Protein AF-A0A9D6YK71-F1 (afdb_monomer_lite)

Structure (mmCIF, N/CA/C/O backbone):
data_AF-A0A9D6YK71-F1
#
_entry.id   AF-A0A9D6YK71-F1
#
loop_
_atom_site.group_PDB
_atom_site.id
_atom_site.type_symbol
_atom_site.label_atom_id
_atom_site.label_alt_id
_atom_site.label_comp_id
_atom_site.label_asym_id
_atom_site.label_entity_id
_atom_site.label_seq_id
_atom_site.pdbx_PDB_ins_code
_atom_site.Cartn_x
_atom_site.Cartn_y
_atom_site.Cartn_z
_atom_site.occupancy
_atom_site.B_iso_or_equiv
_atom_site.auth_seq_id
_atom_site.auth_comp_id
_atom_site.auth_asym_id
_atom_site.auth_atom_id
_atom_site.pdbx_PDB_model_num
ATOM 1 N N . ALA A 1 1 ? 10.858 5.391 -23.084 1.00 64.81 1 ALA A N 1
ATOM 2 C CA . ALA A 1 1 ? 10.286 5.946 -21.837 1.00 64.81 1 ALA A CA 1
ATOM 3 C C . ALA A 1 1 ? 10.709 5.060 -20.668 1.00 64.81 1 ALA A C 1
ATOM 5 O O . ALA A 1 1 ? 10.900 3.875 -20.894 1.00 64.81 1 ALA A O 1
ATOM 6 N N . ALA A 1 2 ? 10.873 5.602 -19.459 1.00 88.44 2 ALA A N 1
ATOM 7 C CA . ALA A 1 2 ? 11.442 4.872 -18.317 1.00 88.44 2 ALA A CA 1
ATOM 8 C C . ALA A 1 2 ? 1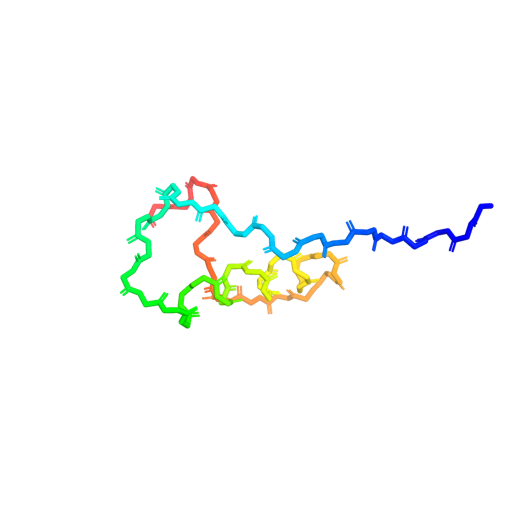0.528 3.785 -17.696 1.00 88.44 2 ALA A C 1
ATOM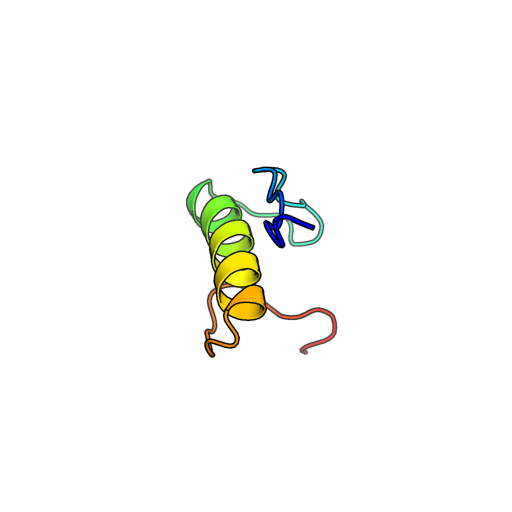 10 O O . ALA A 1 2 ? 10.985 3.046 -16.836 1.00 88.44 2 ALA A O 1
ATOM 11 N N . GLY A 1 3 ? 9.256 3.673 -18.109 1.00 93.12 3 GLY A N 1
ATOM 12 C CA . GLY A 1 3 ? 8.372 2.540 -17.773 1.00 93.12 3 GLY A CA 1
ATOM 13 C C . GLY A 1 3 ? 7.918 2.423 -16.311 1.00 93.12 3 GLY A C 1
ATOM 14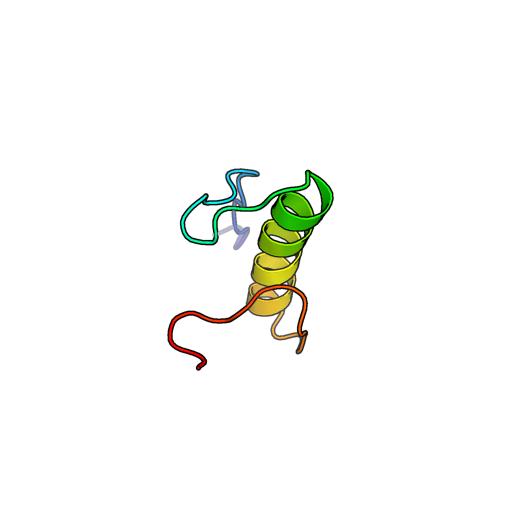 O O . GLY A 1 3 ? 7.201 1.486 -15.984 1.00 93.12 3 GLY A O 1
ATOM 15 N N . ALA A 1 4 ? 8.312 3.349 -15.436 1.00 94.19 4 ALA A N 1
ATOM 16 C CA . ALA A 1 4 ? 7.942 3.319 -14.026 1.00 94.19 4 ALA A CA 1
ATOM 17 C C . ALA A 1 4 ? 6.472 3.713 -13.801 1.00 94.19 4 ALA A C 1
ATOM 19 O O . ALA A 1 4 ? 5.985 4.692 -14.370 1.00 94.19 4 ALA A O 1
ATOM 20 N N . THR A 1 5 ? 5.803 2.993 -12.900 1.00 95.44 5 THR A N 1
ATOM 21 C CA . THR A 1 5 ? 4.468 3.334 -12.397 1.00 95.44 5 THR A CA 1
ATOM 22 C C . THR A 1 5 ? 4.602 4.140 -11.110 1.00 95.44 5 THR A C 1
ATOM 24 O O . THR A 1 5 ? 5.214 3.684 -10.145 1.00 95.44 5 THR A O 1
ATOM 27 N N . ILE A 1 6 ? 4.012 5.335 -11.069 1.00 94.38 6 ILE A N 1
ATOM 28 C CA . ILE A 1 6 ? 3.937 6.141 -9.846 1.00 94.38 6 ILE A CA 1
ATOM 29 C C . ILE A 1 6 ? 2.719 5.696 -9.042 1.00 94.38 6 ILE A C 1
ATOM 31 O O . ILE A 1 6 ? 1.587 5.825 -9.505 1.00 94.38 6 ILE A O 1
ATOM 35 N N . PHE A 1 7 ? 2.958 5.187 -7.834 1.00 93.88 7 PHE A N 1
ATOM 36 C CA . PHE A 1 7 ? 1.917 4.642 -6.968 1.00 93.88 7 PHE A CA 1
ATOM 37 C C . PHE A 1 7 ? 1.785 5.481 -5.683 1.00 93.88 7 PHE A C 1
ATOM 39 O O . PHE A 1 7 ? 2.476 5.211 -4.700 1.00 93.88 7 PHE A O 1
ATOM 46 N N . PRO A 1 8 ? 0.937 6.525 -5.657 1.00 94.06 8 PRO A N 1
ATOM 47 C CA . PRO A 1 8 ? 0.754 7.328 -4.455 1.00 94.06 8 PRO A CA 1
ATOM 48 C C . PRO A 1 8 ? 0.049 6.520 -3.358 1.00 94.06 8 PRO A C 1
ATOM 50 O O . PRO A 1 8 ? -0.880 5.753 -3.624 1.00 94.06 8 PRO A O 1
ATOM 53 N N . ALA A 1 9 ? 0.454 6.730 -2.104 1.00 91.94 9 ALA A N 1
ATOM 54 C CA . ALA A 1 9 ? -0.148 6.101 -0.929 1.00 91.94 9 ALA A CA 1
ATOM 55 C C . ALA A 1 9 ? -1.498 6.752 -0.553 1.00 91.94 9 ALA A C 1
ATOM 57 O 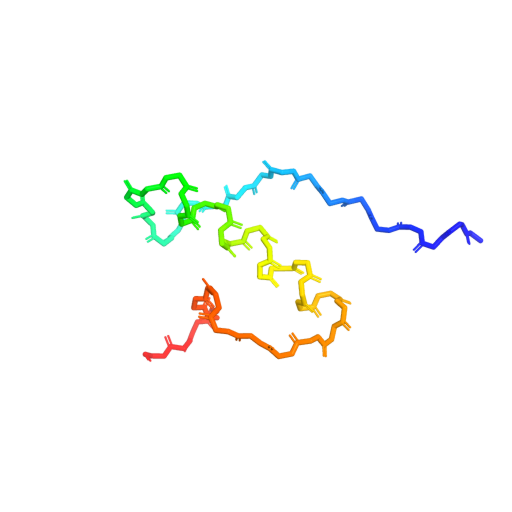O . ALA A 1 9 ? -1.673 7.269 0.547 1.00 91.94 9 ALA A O 1
ATOM 58 N N . CYS A 1 10 ? -2.453 6.741 -1.487 1.00 92.56 10 CYS A N 1
ATOM 59 C CA . CYS A 1 10 ? -3.786 7.334 -1.346 1.00 92.56 10 CYS A CA 1
ATOM 60 C C . CYS A 1 10 ? -4.875 6.240 -1.370 1.00 92.56 10 CYS A C 1
ATOM 62 O O . CYS A 1 10 ? -5.553 6.068 -2.390 1.00 92.56 10 CYS A O 1
ATOM 64 N N . PRO A 1 11 ? -5.032 5.449 -0.289 1.00 89.50 11 PRO A N 1
ATOM 65 C CA . PRO A 1 11 ? -6.080 4.435 -0.198 1.00 89.50 11 PRO A CA 1
ATOM 66 C C . PRO A 1 11 ? -7.475 5.075 -0.165 1.00 89.50 11 PRO A C 1
ATOM 68 O O . PRO A 1 11 ? -7.666 6.169 0.363 1.00 89.50 11 PRO A O 1
ATOM 71 N N . GLY A 1 12 ? -8.465 4.383 -0.734 1.00 88.38 12 GLY A N 1
ATOM 72 C CA . GLY A 1 12 ? -9.848 4.856 -0.737 1.00 88.38 12 GLY A CA 1
ATOM 73 C C . GLY A 1 12 ? -10.657 4.352 0.461 1.00 88.38 12 GLY A C 1
ATOM 74 O O . GLY A 1 12 ? -10.344 3.333 1.074 1.00 88.38 12 GLY A O 1
ATOM 75 N N . PHE A 1 13 ? -11.745 5.063 0.761 1.00 91.56 13 PHE A N 1
ATOM 76 C CA . PHE A 1 13 ? -12.614 4.812 1.920 1.00 91.56 13 PHE A CA 1
ATOM 77 C C . PHE A 1 13 ? -13.965 4.178 1.552 1.00 91.56 13 PHE A C 1
ATOM 79 O O . PHE A 1 13 ? -14.839 4.039 2.403 1.00 91.56 13 PHE A O 1
ATOM 86 N N . TYR A 1 14 ? -14.145 3.759 0.296 1.00 88.12 14 TYR A N 1
ATOM 87 C CA . TYR A 1 14 ? -15.375 3.128 -0.204 1.00 88.12 14 TYR A CA 1
ATOM 88 C C . TYR A 1 14 ? -15.714 1.823 0.537 1.00 88.12 14 TYR A C 1
ATOM 90 O O . TYR A 1 14 ? -16.886 1.489 0.681 1.00 88.12 14 TYR A O 1
ATOM 98 N N . HIS A 1 15 ? -14.702 1.162 1.106 1.00 85.75 15 HIS A N 1
ATOM 99 C CA . HIS A 1 15 ? -14.838 -0.034 1.946 1.00 85.75 15 HIS A CA 1
ATOM 100 C C . HIS A 1 15 ? -15.011 0.252 3.442 1.00 85.75 15 HIS A C 1
ATOM 102 O O . HIS A 1 15 ? -15.076 -0.683 4.229 1.00 85.75 15 HIS A O 1
ATOM 108 N N . ARG A 1 16 ? -15.047 1.530 3.848 1.00 90.31 16 ARG A N 1
ATOM 109 C CA . ARG A 1 16 ? -15.134 1.977 5.252 1.00 90.31 16 ARG A CA 1
ATOM 110 C C . ARG A 1 16 ? -14.159 1.236 6.190 1.00 90.31 16 ARG A C 1
ATOM 112 O O . ARG A 1 16 ? -14.610 0.605 7.149 1.00 90.31 16 ARG A O 1
ATOM 119 N N . PRO A 1 17 ? -12.841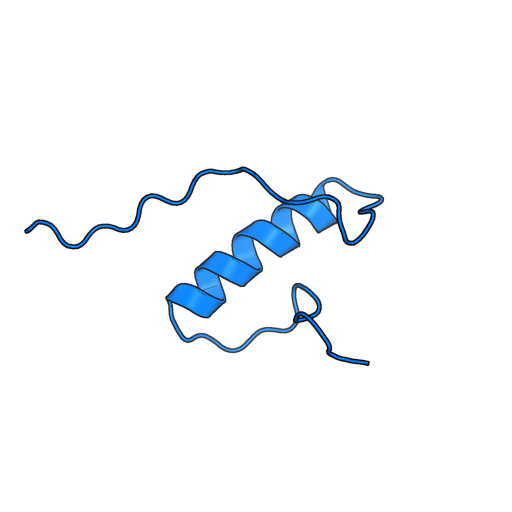 1.311 5.933 1.00 92.00 17 PRO A N 1
ATOM 120 C CA . PRO A 1 17 ? -11.858 0.633 6.766 1.00 92.00 17 PRO A CA 1
ATOM 121 C C . PRO A 1 17 ? -11.931 1.124 8.218 1.00 92.00 17 PRO A C 1
ATOM 123 O O . PRO A 1 17 ? -12.104 2.317 8.466 1.00 92.00 17 PRO A O 1
ATOM 126 N N . GLN A 1 18 ? -11.810 0.199 9.162 1.00 95.94 18 GLN A N 1
ATOM 127 C CA . GLN A 1 18 ? -11.844 0.441 10.606 1.00 95.94 18 GLN A CA 1
ATOM 128 C C . GLN A 1 18 ? -10.439 0.554 11.206 1.00 95.94 18 GLN A C 1
ATOM 130 O O . GLN A 1 18 ? -10.274 1.067 12.311 1.00 95.94 18 GLN A O 1
ATOM 135 N N . THR A 1 19 ? -9.423 0.079 10.481 1.00 96.06 19 THR A N 1
ATOM 136 C CA . THR A 1 19 ? -8.038 0.003 10.958 1.00 96.06 19 THR A CA 1
ATOM 137 C C . THR A 1 19 ? -7.045 0.560 9.940 1.00 96.06 19 THR A C 1
ATOM 139 O O . THR A 1 19 ? -7.304 0.602 8.732 1.00 96.06 19 THR A O 1
ATOM 142 N N . LEU A 1 20 ? -5.870 0.978 10.419 1.00 94.69 20 LEU A N 1
ATOM 143 C CA . LEU A 1 20 ? -4.774 1.403 9.546 1.00 94.69 20 LEU A CA 1
ATOM 144 C C . LEU A 1 20 ? -4.268 0.232 8.691 1.00 94.69 20 LEU A C 1
ATOM 146 O O . LEU A 1 20 ? -3.926 0.403 7.521 1.00 94.69 20 LEU A O 1
ATOM 150 N N . GLU A 1 21 ? -4.280 -0.974 9.250 1.00 95.69 21 GLU A N 1
ATOM 151 C CA . GLU A 1 21 ? -3.896 -2.205 8.572 1.00 95.69 21 GLU A CA 1
ATOM 152 C C . GLU A 1 21 ? -4.801 -2.506 7.369 1.00 95.69 21 GLU A C 1
ATOM 154 O O . GLU A 1 21 ? -4.329 -3.037 6.364 1.00 95.69 21 GLU A O 1
ATOM 159 N N . GLU A 1 22 ? -6.087 -2.151 7.425 1.00 93.81 22 GLU A N 1
ATOM 160 C CA . GLU A 1 22 ? -7.005 -2.267 6.284 1.00 93.81 22 GLU A CA 1
ATOM 161 C C . GLU A 1 22 ? -6.691 -1.263 5.169 1.00 93.81 22 GLU A C 1
ATOM 163 O O . GLU A 1 22 ? -6.763 -1.613 3.988 1.00 93.81 22 GLU A O 1
ATOM 168 N N . LEU A 1 23 ? -6.278 -0.040 5.514 1.00 93.81 23 LEU A N 1
ATOM 169 C CA . LEU A 1 23 ? -5.792 0.937 4.532 1.00 93.81 23 LEU A CA 1
ATOM 170 C C . LEU A 1 23 ? -4.501 0.448 3.862 1.00 93.81 23 LEU A C 1
ATOM 172 O O . LEU A 1 23 ? -4.380 0.500 2.634 1.00 93.81 23 LEU A O 1
ATOM 176 N N . ALA A 1 24 ? -3.563 -0.086 4.648 1.00 94.31 24 ALA A N 1
ATOM 177 C CA . ALA A 1 24 ? -2.324 -0.663 4.133 1.00 94.31 24 ALA A CA 1
ATOM 178 C C . ALA A 1 24 ? -2.596 -1.873 3.223 1.00 94.31 24 ALA A C 1
ATOM 180 O O . ALA A 1 24 ? -2.021 -1.970 2.138 1.00 94.31 24 ALA A O 1
ATOM 181 N N . ARG A 1 25 ? -3.525 -2.760 3.607 1.00 94.44 25 ARG A N 1
ATOM 182 C CA . ARG A 1 25 ? -3.937 -3.916 2.794 1.00 94.44 25 ARG A CA 1
ATOM 183 C C . ARG A 1 25 ? -4.501 -3.522 1.433 1.00 94.44 25 ARG A C 1
ATOM 185 O O . ARG A 1 25 ? -4.177 -4.182 0.447 1.00 94.44 25 ARG A O 1
ATOM 192 N N . GLN A 1 26 ? -5.286 -2.448 1.353 1.00 92.19 26 GLN A N 1
ATOM 193 C CA . GLN A 1 26 ? -5.770 -1.934 0.068 1.00 92.19 26 GLN A CA 1
ATOM 194 C C . GLN A 1 26 ? -4.624 -1.474 -0.839 1.00 92.19 26 GLN A C 1
ATOM 196 O O . GLN A 1 26 ? -4.630 -1.774 -2.033 1.00 92.19 26 GLN A O 1
ATOM 201 N N . LEU A 1 27 ? -3.641 -0.756 -0.285 1.00 94.00 27 LEU A N 1
ATOM 202 C CA . LEU A 1 27 ? -2.491 -0.276 -1.050 1.00 94.00 27 LEU A CA 1
ATOM 203 C C . LEU A 1 27 ? -1.640 -1.442 -1.565 1.00 94.00 27 LEU A C 1
ATOM 205 O O . LEU A 1 27 ? -1.362 -1.522 -2.760 1.00 94.00 27 LEU A O 1
ATOM 209 N N . VAL A 1 28 ? -1.275 -2.362 -0.668 1.00 95.25 28 VAL A N 1
ATOM 210 C CA . VAL A 1 28 ? -0.473 -3.547 -1.003 1.00 95.25 28 VAL A CA 1
ATOM 211 C C . VAL A 1 28 ? -1.198 -4.416 -2.023 1.00 95.25 28 VAL A C 1
ATOM 213 O O . VAL A 1 28 ? -0.573 -4.851 -2.982 1.00 95.25 28 VAL A O 1
ATOM 216 N N . GLY A 1 29 ? -2.509 -4.619 -1.867 1.00 94.56 29 GLY A N 1
ATOM 217 C CA . GLY A 1 29 ? -3.306 -5.375 -2.830 1.00 94.56 29 GLY A CA 1
ATOM 218 C C . GLY A 1 29 ? -3.176 -4.823 -4.249 1.00 94.56 29 GLY A C 1
ATOM 219 O O . GLY A 1 29 ? -2.789 -5.545 -5.155 1.00 94.56 29 GLY A O 1
ATOM 220 N N . ARG A 1 30 ? -3.349 -3.510 -4.432 1.00 93.25 30 ARG A N 1
ATOM 221 C CA . ARG A 1 30 ? -3.206 -2.897 -5.762 1.00 93.25 30 ARG A CA 1
ATOM 222 C C . ARG A 1 30 ? -1.787 -2.992 -6.338 1.00 93.25 30 ARG A C 1
ATOM 224 O O . ARG A 1 30 ? -1.633 -3.047 -7.555 1.00 93.25 30 ARG A O 1
ATOM 231 N N . ILE A 1 31 ? -0.756 -2.995 -5.490 1.00 95.69 31 ILE A N 1
ATOM 232 C CA . ILE A 1 31 ? 0.630 -3.228 -5.927 1.00 95.69 31 ILE A CA 1
ATOM 233 C C . ILE A 1 31 ? 0.788 -4.672 -6.416 1.00 95.69 31 ILE A C 1
ATOM 235 O O . ILE A 1 31 ? 1.365 -4.891 -7.476 1.00 95.69 31 ILE A O 1
ATOM 239 N N . LEU A 1 32 ? 0.251 -5.648 -5.680 1.00 96.31 32 LEU A N 1
ATOM 240 C CA . LEU A 1 32 ? 0.287 -7.059 -6.074 1.00 96.31 32 LEU A CA 1
ATOM 241 C C . LEU A 1 32 ? -0.499 -7.313 -7.367 1.00 96.31 32 LEU A C 1
ATOM 243 O O . LEU A 1 32 ? 0.023 -7.989 -8.251 1.00 96.31 32 LEU A O 1
ATOM 247 N N . ASP A 1 33 ? -1.677 -6.701 -7.525 1.00 94.50 33 ASP A N 1
ATOM 248 C CA . ASP A 1 33 ? -2.446 -6.734 -8.776 1.00 94.50 33 ASP A CA 1
ATOM 249 C C . ASP A 1 33 ? -1.617 -6.181 -9.953 1.00 94.50 33 ASP A C 1
ATOM 251 O O . ASP A 1 33 ? -1.588 -6.778 -11.028 1.00 94.50 33 ASP A O 1
ATOM 255 N N . HIS A 1 34 ? -0.889 -5.072 -9.755 1.00 94.69 34 HIS A N 1
ATOM 256 C CA . HIS A 1 34 ? -0.016 -4.500 -10.789 1.00 94.69 34 HIS A CA 1
ATOM 257 C C . HIS A 1 34 ? 1.155 -5.423 -11.161 1.00 94.69 34 HIS A C 1
ATOM 259 O O . HIS A 1 34 ? 1.606 -5.420 -12.305 1.00 94.69 34 HIS A O 1
ATOM 265 N N . LEU A 1 35 ? 1.632 -6.228 -10.209 1.00 96.50 35 LEU A N 1
ATOM 266 C CA . LEU A 1 35 ? 2.664 -7.245 -10.424 1.00 96.50 35 LEU A CA 1
ATOM 267 C C . LEU A 1 35 ? 2.105 -8.567 -10.986 1.00 96.50 35 LEU A C 1
ATOM 269 O O . LEU A 1 35 ? 2.887 -9.467 -11.284 1.00 96.50 35 LEU A O 1
ATOM 273 N N . GLY A 1 36 ? 0.781 -8.703 -11.130 1.00 95.94 36 GLY A N 1
ATOM 274 C CA . GLY A 1 36 ? 0.129 -9.932 -11.594 1.00 95.94 36 GLY A CA 1
ATOM 275 C C . GLY A 1 36 ? 0.137 -11.069 -10.567 1.00 95.94 36 GLY A C 1
ATOM 276 O O . GLY A 1 36 ? 0.040 -12.235 -10.944 1.00 95.94 36 GLY A O 1
ATOM 277 N N . LEU A 1 37 ? 0.281 -10.748 -9.279 1.00 96.94 37 LEU A N 1
ATOM 278 C CA . LEU A 1 37 ? 0.324 -11.726 -8.193 1.00 96.94 37 LEU A CA 1
ATOM 279 C C . LEU A 1 37 ? -1.064 -11.900 -7.573 1.00 96.94 37 LEU A C 1
ATOM 281 O O . LEU A 1 37 ? -1.682 -10.931 -7.139 1.00 96.94 37 LEU A O 1
ATOM 285 N N . GLU A 1 38 ? -1.543 -13.141 -7.481 1.00 95.00 38 GLU A N 1
ATOM 286 C CA . GLU A 1 38 ? -2.824 -13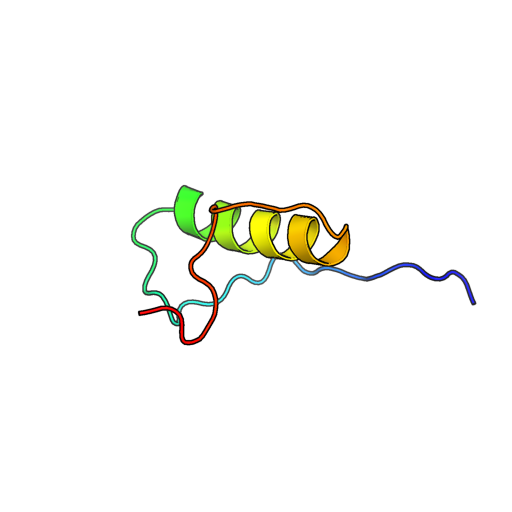.431 -6.832 1.00 95.00 38 GLU A CA 1
ATOM 287 C C . GLU A 1 38 ? -2.767 -13.182 -5.317 1.00 95.00 38 GLU A C 1
ATOM 289 O O . GLU A 1 38 ? -1.828 -13.586 -4.629 1.00 95.00 38 GLU A O 1
ATOM 294 N N . HIS A 1 39 ? -3.802 -12.539 -4.771 1.00 94.44 39 HIS A N 1
ATOM 295 C CA . HIS A 1 39 ? -3.932 -12.275 -3.339 1.00 94.44 39 HIS A CA 1
ATOM 296 C C . HIS A 1 39 ? -5.406 -12.111 -2.930 1.00 94.44 39 HIS A C 1
ATOM 298 O O . HIS A 1 39 ? -6.293 -11.973 -3.768 1.00 94.44 39 HIS A O 1
ATOM 304 N N . ARG A 1 40 ? -5.672 -12.097 -1.614 1.00 92.69 40 ARG A N 1
ATOM 305 C CA . ARG A 1 40 ? -7.009 -11.856 -1.018 1.00 92.69 40 ARG A CA 1
ATOM 306 C C . ARG A 1 40 ? -6.996 -10.747 0.044 1.00 92.69 40 ARG A C 1
ATOM 308 O O . ARG A 1 40 ? -7.724 -10.789 1.026 1.00 92.69 40 ARG A O 1
ATOM 315 N N . LEU A 1 41 ? -6.092 -9.779 -0.124 1.00 91.12 41 LEU A N 1
ATOM 316 C CA . LEU A 1 41 ? -5.847 -8.698 0.849 1.00 91.12 41 LEU A CA 1
ATOM 317 C C . LEU A 1 41 ? -6.926 -7.607 0.858 1.00 91.12 41 LEU A C 1
ATOM 319 O O . LEU A 1 41 ? -7.095 -6.936 1.871 1.00 91.12 41 LEU A O 1
ATOM 323 N N . SER A 1 42 ? -7.626 -7.411 -0.255 1.00 82.62 42 SER A N 1
ATOM 324 C CA . SER A 1 42 ? -8.719 -6.449 -0.390 1.00 82.62 42 SER A CA 1
ATOM 325 C C . SER A 1 42 ? -9.815 -7.095 -1.230 1.00 82.62 42 SER A C 1
ATOM 327 O O . SER A 1 42 ? -9.471 -7.778 -2.196 1.00 82.62 42 SER A O 1
ATOM 329 N N . PRO A 1 43 ? -11.102 -6.871 -0.913 1.00 79.81 43 PRO A N 1
ATOM 330 C CA . PRO A 1 43 ? -12.185 -7.289 -1.795 1.00 79.81 43 PRO A CA 1
ATOM 331 C C . PRO A 1 43 ? -12.022 -6.616 -3.159 1.00 79.81 43 PRO A C 1
ATOM 333 O O . PRO A 1 43 ? -11.668 -5.424 -3.222 1.00 79.81 43 PRO A O 1
ATOM 336 N N . ARG A 1 44 ? -12.267 -7.357 -4.246 1.00 83.19 44 ARG A N 1
ATOM 337 C CA . ARG A 1 44 ? -12.330 -6.737 -5.571 1.00 83.19 44 ARG A CA 1
ATOM 338 C C . ARG A 1 44 ? -13.680 -6.069 -5.754 1.00 83.19 44 ARG A C 1
ATOM 340 O O . ARG A 1 44 ? -14.690 -6.437 -5.158 1.00 83.19 44 ARG A O 1
ATOM 347 N N . TRP A 1 45 ? -13.691 -5.043 -6.589 1.00 81.19 45 TRP A N 1
ATOM 348 C CA . TRP A 1 45 ? -14.920 -4.331 -6.887 1.00 81.19 45 TRP A CA 1
ATOM 349 C C . TRP A 1 45 ? -15.959 -5.276 -7.507 1.00 81.19 45 TRP A C 1
ATOM 351 O O . TRP A 1 45 ? -15.693 -5.894 -8.535 1.00 81.19 45 TRP A O 1
ATOM 361 N N . GLY A 1 46 ? -17.145 -5.359 -6.901 1.00 78.12 46 GLY A N 1
ATOM 362 C CA . GLY A 1 46 ? -18.250 -6.182 -7.400 1.00 78.12 46 GLY A CA 1
ATOM 363 C C . GLY A 1 46 ? -18.185 -7.668 -7.031 1.00 78.12 46 GLY A C 1
ATOM 364 O O . GLY A 1 46 ? -19.092 -8.407 -7.413 1.00 78.12 46 GLY A O 1
ATOM 365 N N . GLU A 1 47 ? -17.170 -8.113 -6.284 1.00 75.19 47 GLU A N 1
ATOM 366 C CA . GLU A 1 47 ? -17.229 -9.417 -5.618 1.00 75.19 47 GLU A CA 1
ATOM 367 C C . GLU A 1 47 ? -18.322 -9.376 -4.537 1.00 75.19 47 GLU A C 1
ATOM 369 O O . GLU A 1 47 ? -18.428 -8.399 -3.792 1.00 75.19 47 GLU A O 1
ATOM 374 N N . LYS A 1 48 ? -19.190 -10.396 -4.530 1.00 54.41 48 LYS A N 1
ATOM 375 C CA . LYS A 1 48 ? -20.276 -10.549 -3.551 1.00 54.41 48 LYS A CA 1
ATOM 376 C C . LYS A 1 48 ? -19.756 -11.071 -2.222 1.00 54.41 48 LYS A C 1
ATOM 378 O O . LYS A 1 48 ? -18.909 -11.990 -2.263 1.00 54.41 48 LYS A O 1
#

pLDDT: mean 90.31, std 8.24, range [54.41, 96.94]

Sequence (48 aa):
AAGATIFPACPGFYHRPQTLEELARQLVGRILDHLGLEHRLSPRWGEK

Foldseek 3Di:
DPPDDDQDLDADCPVVDPDPQLSVLRSVVVVCVVVVHDDDSDDDPPDD

Secondary structure (DSSP, 8-state):
---PPP-------TT---SHHHHHHHHHHHHHHHTT----SSPPTT--

Radius of gyration: 11.97 Å; chains: 1; bounding box: 32×21×33 Å